Protein AF-A0AAV8WMR5-F1 (afdb_monomer_lite)

Secondary structure (DSSP, 8-state):
--HHHHHHHHHHHHHHHHHHHHHHHHHHHH--SGGGHHHHHHHHHHHHHHHHHHHHHHHHHHHH---HHHHHHHHHHHHHHHHHHHHHHHHHHHHS----------------------

Foldseek 3Di:
DDLVVLLVVLVVLLVVLVVLLVVLLVVLVPPPDLPCLVVLVVSLVVNVVSLVVNVVSLVVNCVSPVDVVSVVVVVVVNVSSVVSSVSSVVSNCVSDDDDPPPPPPPDPPDDDDDDDDD

Organism: NCBI:txid1586634

Structure (mmCIF, N/CA/C/O backbone):
data_AF-A0AAV8WMR5-F1
#
_entry.id   AF-A0AAV8WMR5-F1
#
loop_
_atom_site.group_PDB
_atom_site.id
_atom_site.type_symbol
_atom_site.label_atom_id
_atom_site.label_alt_id
_atom_site.label_comp_id
_atom_site.label_asym_id
_atom_site.label_entity_id
_atom_site.label_seq_id
_atom_site.pdbx_PDB_ins_code
_atom_site.Cartn_x
_atom_site.Cartn_y
_atom_site.Cartn_z
_atom_site.occupancy
_atom_site.B_iso_or_equiv
_atom_site.auth_seq_id
_atom_site.auth_comp_id
_atom_site.auth_asym_id
_atom_site.auth_atom_id
_atom_site.pdbx_PDB_model_num
ATOM 1 N N . MET A 1 1 ? -6.984 -7.959 25.255 1.00 65.38 1 MET A N 1
ATOM 2 C CA . MET A 1 1 ? -6.613 -6.708 24.559 1.00 65.38 1 MET A CA 1
ATOM 3 C C . MET A 1 1 ? -7.873 -5.874 24.415 1.00 65.38 1 MET A C 1
ATOM 5 O O . MET A 1 1 ? -8.902 -6.472 24.128 1.00 65.38 1 MET A O 1
ATOM 9 N N . SER A 1 2 ? -7.837 -4.565 24.668 1.00 91.25 2 SER A N 1
ATOM 10 C CA . SER A 1 2 ? -9.020 -3.711 24.453 1.00 91.25 2 SER A CA 1
ATOM 11 C C . SER A 1 2 ? -9.231 -3.451 22.958 1.00 91.25 2 SER A C 1
ATOM 13 O O . SER A 1 2 ? -8.257 -3.306 22.216 1.00 91.25 2 SER A O 1
ATOM 15 N N . THR A 1 3 ? -10.487 -3.336 22.526 1.00 91.06 3 THR A N 1
ATOM 16 C CA . THR A 1 3 ? -10.868 -2.923 21.167 1.00 91.06 3 THR A CA 1
ATOM 17 C C . THR A 1 3 ? -10.166 -1.626 20.752 1.00 91.06 3 THR A C 1
ATOM 19 O O . THR A 1 3 ? -9.622 -1.533 19.655 1.00 91.06 3 THR A O 1
ATOM 22 N N . GLU A 1 4 ? -10.060 -0.653 21.660 1.00 90.69 4 GLU A N 1
ATOM 23 C CA . GLU A 1 4 ? -9.377 0.622 21.404 1.00 90.69 4 GLU A CA 1
ATOM 24 C C . GLU A 1 4 ? -7.879 0.447 21.112 1.00 90.69 4 GLU A C 1
ATOM 26 O O . GLU A 1 4 ? -7.319 1.108 20.233 1.00 90.69 4 GLU A O 1
ATOM 31 N N . GLN A 1 5 ? -7.219 -0.474 21.825 1.00 93.88 5 GLN A N 1
ATOM 32 C CA . GLN A 1 5 ? -5.812 -0.798 21.583 1.00 93.88 5 GLN A CA 1
ATOM 33 C C . GLN A 1 5 ? -5.644 -1.424 20.199 1.00 93.88 5 GLN A C 1
ATOM 35 O O . GLN A 1 5 ? -4.729 -1.045 19.468 1.00 93.88 5 GLN A O 1
ATOM 40 N N . ARG A 1 6 ? -6.564 -2.312 19.804 1.00 94.19 6 ARG A N 1
ATOM 41 C CA . ARG A 1 6 ? -6.523 -2.965 18.495 1.00 94.19 6 ARG A CA 1
ATOM 42 C C . ARG A 1 6 ? -6.718 -1.975 17.347 1.00 94.19 6 ARG A C 1
ATOM 44 O O . ARG A 1 6 ? -5.927 -1.971 16.406 1.00 94.19 6 ARG A O 1
ATOM 51 N N . ILE A 1 7 ? -7.690 -1.066 17.460 1.00 93.19 7 ILE A N 1
ATO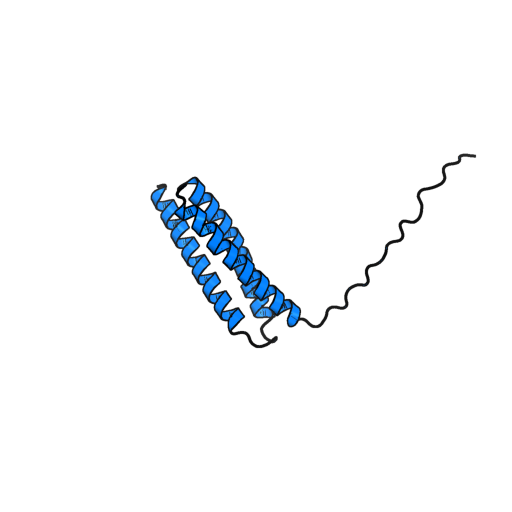M 52 C CA . ILE A 1 7 ? -7.902 0.018 16.485 1.00 93.19 7 ILE A CA 1
ATOM 53 C C . ILE A 1 7 ? -6.623 0.846 16.309 1.00 93.19 7 ILE A C 1
ATOM 55 O O . ILE A 1 7 ? -6.231 1.170 15.184 1.00 93.19 7 ILE A O 1
ATOM 59 N N . LYS A 1 8 ? -5.948 1.189 17.415 1.00 94.19 8 LYS A N 1
ATOM 60 C CA . LYS A 1 8 ? -4.703 1.966 17.381 1.00 94.19 8 LYS A CA 1
ATOM 61 C C . LYS A 1 8 ? -3.585 1.227 16.642 1.00 94.19 8 LYS A C 1
ATOM 63 O O . LYS A 1 8 ? -2.883 1.848 15.843 1.00 94.19 8 LYS A O 1
ATOM 68 N N . GLU A 1 9 ? -3.432 -0.074 16.869 1.00 95.94 9 GLU A N 1
ATOM 69 C CA . GLU A 1 9 ? -2.439 -0.903 16.174 1.00 95.94 9 GLU A CA 1
ATOM 70 C C . GLU A 1 9 ? -2.702 -0.993 14.676 1.00 95.94 9 GLU A C 1
ATOM 72 O O . GLU A 1 9 ? -1.789 -0.765 13.880 1.00 95.94 9 GLU A O 1
ATOM 77 N N . ILE A 1 10 ? -3.952 -1.250 14.286 1.00 95.44 10 ILE A N 1
ATOM 78 C CA . ILE A 1 10 ? -4.353 -1.294 12.879 1.00 95.44 10 ILE A CA 1
ATOM 79 C C . ILE A 1 10 ? -4.052 0.055 12.212 1.00 95.44 10 ILE A C 1
ATOM 81 O O . ILE A 1 10 ? -3.402 0.097 11.165 1.00 95.44 10 ILE A O 1
ATOM 85 N N . LYS A 1 11 ? -4.460 1.177 12.824 1.00 93.12 11 LYS A N 1
ATOM 86 C CA . LYS A 1 11 ? -4.197 2.525 12.287 1.00 93.12 11 LYS A CA 1
ATOM 87 C C . LYS A 1 11 ? -2.695 2.790 12.134 1.00 93.12 11 LYS A C 1
ATOM 89 O O . LYS A 1 11 ? -2.265 3.279 11.088 1.00 93.12 11 LYS A O 1
ATOM 94 N N . ALA A 1 12 ? -1.888 2.416 13.128 1.00 96.00 12 ALA A N 1
ATOM 95 C CA . ALA A 1 12 ? -0.435 2.553 13.061 1.00 96.00 12 ALA A CA 1
ATOM 96 C C . ALA A 1 12 ? 0.172 1.703 11.933 1.00 96.00 12 ALA A C 1
ATOM 98 O O . ALA A 1 12 ? 1.010 2.190 11.168 1.00 96.00 12 ALA A O 1
ATOM 99 N N . ARG A 1 13 ? -0.276 0.454 11.777 1.00 97.00 13 ARG A N 1
ATOM 100 C CA . ARG A 1 13 ? 0.237 -0.442 10.740 1.00 97.00 13 ARG A CA 1
ATOM 101 C C . ARG A 1 13 ? -0.153 0.015 9.334 1.00 97.00 13 ARG A C 1
ATOM 103 O O . ARG A 1 13 ? 0.703 0.068 8.451 1.00 97.00 13 ARG A O 1
ATOM 110 N N . ARG A 1 14 ? -1.395 0.462 9.141 1.00 95.12 14 ARG A N 1
ATOM 111 C CA . ARG A 1 14 ? -1.859 1.073 7.882 1.00 95.12 14 ARG A CA 1
ATOM 112 C C . ARG A 1 14 ? -1.042 2.314 7.513 1.00 95.12 14 ARG A C 1
ATOM 114 O O . ARG A 1 14 ? -0.687 2.486 6.348 1.00 95.12 14 ARG A O 1
ATOM 121 N N . ALA A 1 15 ? -0.667 3.145 8.488 1.00 94.25 15 ALA A N 1
ATOM 122 C CA . ALA A 1 15 ? 0.198 4.300 8.243 1.00 94.25 15 ALA A CA 1
ATOM 123 C C . ALA A 1 15 ? 1.603 3.894 7.752 1.00 94.25 15 ALA A C 1
ATOM 125 O O . ALA A 1 15 ? 2.134 4.507 6.824 1.00 94.25 15 ALA A O 1
ATOM 126 N N . GLN A 1 16 ? 2.189 2.833 8.317 1.00 97.06 16 GLN A N 1
ATOM 127 C CA . GLN A 1 16 ? 3.475 2.293 7.853 1.00 97.06 16 GLN A CA 1
ATOM 128 C C . GLN A 1 16 ? 3.393 1.765 6.416 1.00 97.06 16 GLN A C 1
ATOM 130 O O . GLN A 1 16 ? 4.290 2.032 5.611 1.00 97.06 16 GLN A O 1
ATOM 135 N N . ILE A 1 17 ? 2.313 1.046 6.094 1.00 97.44 17 ILE A N 1
ATOM 136 C CA . ILE A 1 17 ? 2.038 0.538 4.747 1.00 97.44 17 ILE A CA 1
ATOM 137 C C . ILE A 1 17 ? 1.909 1.701 3.755 1.00 97.44 17 ILE A C 1
ATOM 139 O O . ILE A 1 17 ? 2.593 1.712 2.731 1.00 97.44 17 ILE A O 1
ATOM 143 N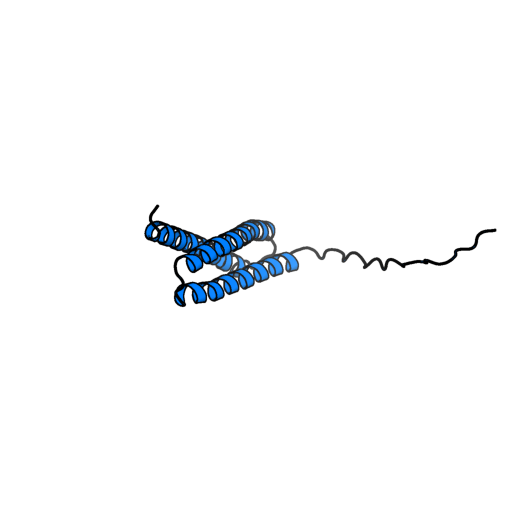 N . LYS A 1 18 ? 1.128 2.735 4.094 1.00 95.81 18 LYS A N 1
ATOM 144 C CA . LYS A 1 18 ? 0.988 3.946 3.273 1.00 95.81 18 LYS A CA 1
ATOM 145 C C . LYS A 1 18 ? 2.338 4.619 3.021 1.00 95.81 18 LYS A C 1
ATOM 147 O O . LYS A 1 18 ? 2.655 4.953 1.885 1.00 95.81 18 LYS A O 1
ATOM 152 N N . ALA A 1 19 ? 3.175 4.753 4.051 1.00 96.44 19 ALA A N 1
ATOM 153 C CA . ALA A 1 19 ? 4.512 5.321 3.898 1.00 96.44 19 ALA A CA 1
ATOM 154 C C . ALA A 1 19 ? 5.411 4.474 2.976 1.00 96.44 19 ALA A C 1
ATOM 156 O O . ALA A 1 19 ? 6.221 5.021 2.227 1.00 96.44 19 ALA A O 1
ATOM 157 N N . ALA A 1 20 ? 5.288 3.142 3.013 1.00 96.69 20 ALA A N 1
ATOM 158 C CA . ALA A 1 20 ? 6.003 2.263 2.091 1.00 96.69 20 ALA A CA 1
ATOM 159 C C . ALA A 1 20 ? 5.524 2.425 0.644 1.00 96.69 20 ALA A C 1
ATOM 161 O O . ALA A 1 20 ? 6.368 2.510 -0.250 1.00 96.69 20 ALA A O 1
ATOM 162 N N . LEU A 1 21 ? 4.209 2.536 0.434 1.00 97.44 21 LEU A N 1
ATOM 163 C CA . LEU A 1 21 ? 3.625 2.821 -0.873 1.00 97.44 21 LEU A CA 1
ATOM 164 C C . LEU A 1 21 ? 4.156 4.147 -1.426 1.00 97.44 21 LEU A C 1
ATOM 166 O O . LEU A 1 21 ? 4.682 4.162 -2.530 1.00 97.44 21 LEU A O 1
ATOM 170 N N . THR A 1 22 ? 4.147 5.225 -0.633 1.00 96.19 22 THR A N 1
ATOM 171 C CA . THR A 1 22 ? 4.701 6.530 -1.038 1.00 96.19 22 THR A CA 1
ATOM 172 C C . THR A 1 22 ? 6.167 6.437 -1.464 1.00 96.19 22 THR A C 1
ATOM 174 O O . THR A 1 22 ? 6.531 6.940 -2.524 1.00 96.19 22 THR A O 1
ATOM 177 N N . ARG A 1 23 ? 7.019 5.760 -0.679 1.00 96.06 23 ARG A N 1
ATOM 178 C CA . ARG A 1 23 ? 8.437 5.583 -1.042 1.00 96.06 23 ARG A CA 1
ATOM 179 C C . ARG A 1 23 ? 8.605 4.828 -2.358 1.00 96.06 23 ARG A C 1
ATOM 181 O O . ARG A 1 23 ? 9.498 5.157 -3.134 1.00 96.06 23 ARG A O 1
ATOM 188 N N . PHE A 1 24 ? 7.770 3.821 -2.605 1.00 96.00 24 PHE A N 1
ATOM 189 C CA . PHE A 1 24 ? 7.816 3.075 -3.857 1.00 96.00 24 PHE A CA 1
ATOM 190 C C . PHE A 1 24 ? 7.300 3.897 -5.040 1.00 96.00 24 PHE A C 1
ATOM 192 O O . PHE A 1 24 ? 7.942 3.893 -6.085 1.00 96.00 24 PHE A O 1
ATOM 199 N N . THR A 1 25 ? 6.217 4.657 -4.865 1.00 95.31 25 THR A N 1
ATOM 200 C CA . THR A 1 25 ? 5.687 5.577 -5.881 1.00 95.31 25 THR A CA 1
ATOM 201 C C . THR A 1 25 ? 6.733 6.589 -6.330 1.00 95.31 25 THR A C 1
ATOM 203 O O . THR A 1 25 ? 6.893 6.796 -7.531 1.00 95.31 25 THR A O 1
ATOM 206 N N . ASN A 1 26 ? 7.457 7.192 -5.383 1.00 93.25 26 ASN A N 1
ATOM 207 C CA . ASN A 1 26 ? 8.526 8.141 -5.696 1.00 93.25 26 ASN A CA 1
ATOM 208 C C . ASN A 1 26 ? 9.643 7.441 -6.474 1.00 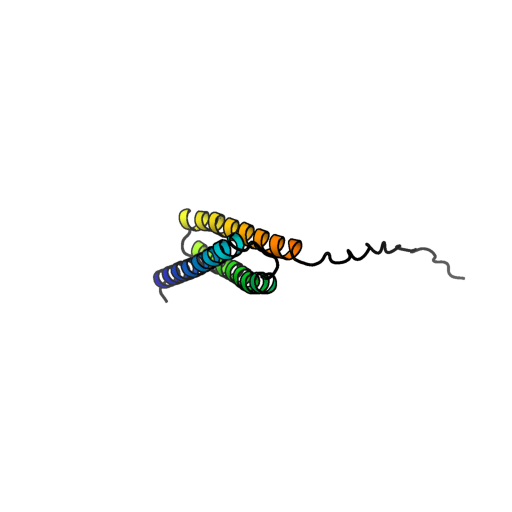93.25 26 ASN A C 1
ATOM 210 O O . ASN A 1 26 ? 9.993 7.873 -7.564 1.00 93.25 26 ASN A O 1
ATOM 214 N N . PHE A 1 27 ? 10.094 6.279 -5.985 1.00 92.38 27 PHE A N 1
ATOM 215 C CA . PHE A 1 27 ? 11.100 5.472 -6.673 1.00 92.38 27 PHE A CA 1
ATOM 216 C C . PHE A 1 27 ? 10.724 5.184 -8.135 1.00 92.38 27 PHE A C 1
ATOM 218 O O . PHE A 1 27 ? 11.491 5.518 -9.025 1.00 92.38 27 PHE A O 1
ATOM 225 N N . ILE A 1 28 ? 9.534 4.641 -8.417 1.00 91.31 28 ILE A N 1
ATOM 226 C CA . ILE A 1 28 ? 9.132 4.325 -9.803 1.00 91.31 28 ILE A CA 1
ATOM 227 C C . ILE A 1 28 ? 8.773 5.559 -10.645 1.00 91.31 28 ILE A C 1
ATOM 229 O O . ILE A 1 28 ? 8.490 5.425 -11.832 1.00 91.31 28 ILE A O 1
ATOM 233 N N . SER A 1 29 ? 8.689 6.745 -10.043 1.00 88.56 29 SER A N 1
ATOM 234 C CA . SER A 1 29 ? 8.474 7.997 -10.777 1.00 88.56 29 SER A CA 1
ATOM 235 C C . SER A 1 29 ? 9.787 8.652 -11.185 1.00 88.56 29 SER A C 1
ATOM 237 O O . SER A 1 29 ? 9.815 9.305 -12.221 1.00 88.56 29 SER A O 1
ATOM 239 N N . ASP A 1 30 ? 10.856 8.402 -10.429 1.00 82.25 30 ASP A N 1
ATOM 240 C CA . ASP A 1 30 ? 12.202 8.906 -10.709 1.00 82.25 30 ASP A CA 1
ATOM 241 C C . ASP A 1 30 ? 13.029 7.942 -11.583 1.00 82.25 30 ASP A C 1
ATOM 243 O O . ASP A 1 30 ? 14.072 8.315 -12.122 1.00 82.25 30 ASP A O 1
ATOM 247 N N . VAL A 1 31 ? 12.589 6.686 -11.739 1.00 74.62 31 VAL A N 1
ATOM 248 C CA . VAL A 1 31 ? 13.278 5.705 -12.590 1.00 74.62 31 VAL A CA 1
ATOM 249 C C . VAL A 1 31 ? 13.067 6.053 -14.065 1.00 74.62 31 VAL A C 1
ATOM 251 O O . VAL A 1 31 ? 12.022 5.777 -14.644 1.00 74.62 31 VAL A O 1
ATOM 254 N N . MET A 1 32 ? 14.104 6.631 -14.669 1.00 62.94 32 MET A N 1
ATOM 255 C CA . MET A 1 32 ? 14.159 6.975 -16.096 1.00 62.94 32 MET A CA 1
ATOM 256 C C . MET A 1 32 ? 14.693 5.836 -16.980 1.00 62.94 32 MET A C 1
ATOM 258 O O . MET A 1 32 ? 14.521 5.893 -18.191 1.00 62.94 32 MET A O 1
ATOM 262 N N . ASN A 1 33 ? 15.348 4.817 -16.401 1.00 58.34 33 ASN A N 1
ATOM 263 C CA . ASN A 1 33 ? 16.068 3.795 -17.162 1.00 58.34 33 ASN A CA 1
ATOM 264 C C . ASN A 1 33 ? 15.794 2.353 -16.712 1.00 58.34 33 ASN A C 1
ATOM 266 O O . ASN A 1 33 ? 15.667 2.019 -15.533 1.00 58.34 33 ASN A O 1
ATOM 270 N N . VAL A 1 34 ? 15.817 1.503 -17.732 1.00 59.41 34 VAL A N 1
ATOM 271 C CA . VAL A 1 34 ? 15.631 0.049 -17.801 1.00 59.41 34 VAL A CA 1
ATOM 272 C C . VAL A 1 34 ? 16.548 -0.780 -16.888 1.00 59.41 34 VAL A C 1
ATOM 274 O O . VAL A 1 34 ? 16.270 -1.944 -16.609 1.00 59.41 34 VAL A O 1
ATOM 277 N N . GLU A 1 35 ? 17.640 -0.196 -16.395 1.00 62.94 35 GLU A N 1
ATOM 278 C CA . GLU A 1 35 ? 18.666 -0.895 -15.606 1.00 62.94 35 GLU A CA 1
ATOM 279 C C . GLU A 1 35 ? 18.171 -1.324 -14.212 1.00 62.94 35 GLU A C 1
ATOM 281 O O . GLU A 1 35 ? 18.742 -2.219 -13.591 1.00 62.94 35 GLU A O 1
ATOM 286 N N . ASN A 1 36 ? 17.041 -0.774 -13.756 1.00 75.44 36 ASN A N 1
ATOM 287 C CA . ASN A 1 36 ? 16.491 -1.032 -12.425 1.00 75.44 36 ASN A CA 1
ATOM 288 C C . ASN A 1 36 ? 15.356 -2.072 -12.393 1.00 75.44 36 ASN A C 1
ATOM 290 O O . ASN A 1 36 ? 14.705 -2.215 -11.358 1.00 75.44 36 ASN A O 1
ATOM 294 N N . ILE A 1 37 ? 15.097 -2.835 -13.468 1.00 87.44 37 ILE A N 1
ATOM 295 C CA . ILE A 1 37 ? 13.976 -3.808 -13.508 1.00 87.44 37 ILE A CA 1
ATOM 296 C C . ILE A 1 37 ? 14.006 -4.788 -12.336 1.00 87.44 37 ILE A C 1
ATOM 298 O O . ILE A 1 37 ? 12.965 -5.083 -11.748 1.00 87.44 37 ILE A O 1
ATOM 302 N N . VAL A 1 38 ? 15.182 -5.319 -11.992 1.00 89.62 38 VAL A N 1
ATOM 303 C CA . VAL A 1 38 ? 15.319 -6.288 -10.892 1.00 89.62 38 VAL A CA 1
ATOM 304 C C . VAL A 1 38 ? 14.934 -5.647 -9.557 1.00 89.62 38 VAL A C 1
ATOM 306 O O . VAL A 1 38 ? 14.226 -6.256 -8.750 1.00 89.62 38 VAL A O 1
ATOM 309 N N . GLU A 1 39 ? 15.334 -4.395 -9.341 1.00 91.19 39 GLU A N 1
ATOM 310 C CA . GLU A 1 39 ? 14.974 -3.646 -8.142 1.00 91.19 39 GLU A CA 1
ATOM 311 C C . GLU A 1 39 ? 13.477 -3.304 -8.117 1.00 91.19 39 GLU A C 1
ATOM 313 O O . GLU A 1 39 ? 12.832 -3.489 -7.081 1.00 91.19 39 GLU A O 1
ATOM 318 N N . ILE A 1 40 ? 12.896 -2.894 -9.254 1.00 93.19 40 ILE A N 1
ATOM 319 C CA . ILE A 1 40 ? 11.450 -2.659 -9.381 1.00 93.19 40 ILE A CA 1
ATOM 320 C C . ILE A 1 40 ? 10.683 -3.937 -9.038 1.00 93.19 40 ILE A C 1
ATOM 322 O O . ILE A 1 40 ? 9.780 -3.876 -8.209 1.00 93.19 40 ILE A O 1
ATOM 326 N N . LYS A 1 41 ? 11.062 -5.100 -9.590 1.00 94.12 41 LYS A N 1
ATOM 327 C CA . LYS A 1 41 ? 10.431 -6.399 -9.281 1.00 94.12 41 LYS A CA 1
ATOM 328 C C . LYS A 1 41 ? 10.504 -6.732 -7.793 1.00 94.12 41 LYS A C 1
ATOM 330 O O . LYS A 1 41 ? 9.502 -7.115 -7.195 1.00 94.12 41 LYS A O 1
ATOM 335 N N . THR A 1 42 ? 11.676 -6.549 -7.191 1.00 94.75 42 THR A N 1
ATOM 336 C CA . THR A 1 42 ? 11.900 -6.841 -5.768 1.00 94.75 42 THR A CA 1
ATOM 337 C C . THR A 1 42 ? 11.022 -5.963 -4.877 1.00 94.75 42 THR A C 1
ATOM 339 O O . THR A 1 42 ? 10.350 -6.452 -3.967 1.00 94.75 42 THR A O 1
ATOM 342 N N . ARG A 1 43 ? 10.989 -4.654 -5.148 1.00 95.38 43 ARG A N 1
ATOM 343 C CA . ARG A 1 43 ? 10.167 -3.706 -4.387 1.00 95.38 43 ARG A CA 1
ATOM 344 C C . ARG A 1 43 ? 8.672 -3.918 -4.646 1.00 95.38 43 ARG A C 1
ATOM 346 O O . ARG A 1 43 ? 7.897 -3.855 -3.695 1.00 95.38 43 ARG A O 1
ATOM 353 N N . LEU A 1 44 ? 8.279 -4.230 -5.882 1.00 96.81 44 LEU A N 1
ATOM 354 C CA . LEU A 1 44 ? 6.897 -4.536 -6.254 1.00 96.81 44 LEU A CA 1
ATOM 355 C C . LEU A 1 44 ? 6.354 -5.731 -5.466 1.00 96.81 44 LEU A C 1
ATOM 357 O O . LEU A 1 44 ? 5.278 -5.615 -4.889 1.00 96.81 44 LEU A O 1
ATOM 361 N N . GLY A 1 45 ? 7.117 -6.823 -5.351 1.00 97.44 45 GLY A N 1
ATOM 362 C CA . GLY A 1 45 ? 6.685 -7.990 -4.574 1.00 97.44 45 GLY A CA 1
ATOM 363 C C . GLY A 1 45 ? 6.369 -7.641 -3.114 1.00 97.44 45 GLY A C 1
ATOM 364 O O . GLY A 1 45 ? 5.376 -8.100 -2.555 1.00 97.44 45 GLY A O 1
ATOM 365 N N . LYS A 1 46 ? 7.147 -6.739 -2.501 1.00 97.06 46 LYS A N 1
ATOM 366 C CA . LYS A 1 46 ? 6.849 -6.229 -1.153 1.00 97.06 46 LYS A CA 1
ATOM 367 C C . LYS A 1 46 ? 5.560 -5.401 -1.104 1.00 97.06 46 LYS A C 1
ATOM 369 O O . LYS A 1 46 ? 4.830 -5.472 -0.120 1.00 97.06 46 LYS A O 1
ATOM 374 N N . ILE A 1 47 ? 5.291 -4.604 -2.135 1.00 98.00 47 ILE A N 1
ATOM 375 C CA . ILE A 1 47 ? 4.090 -3.763 -2.215 1.00 98.00 47 ILE A CA 1
ATOM 376 C C . ILE A 1 47 ? 2.830 -4.603 -2.417 1.00 98.00 47 ILE A C 1
ATOM 378 O O . ILE A 1 47 ? 1.820 -4.311 -1.786 1.00 98.00 47 ILE A O 1
ATOM 382 N N . GLU A 1 48 ? 2.894 -5.672 -3.211 1.00 97.94 48 GLU A N 1
ATOM 383 C CA . GLU A 1 48 ? 1.785 -6.621 -3.369 1.00 97.94 48 GLU A CA 1
ATOM 384 C C . GLU A 1 48 ? 1.460 -7.332 -2.043 1.00 97.94 48 GLU A C 1
ATOM 386 O O . GLU A 1 48 ? 0.293 -7.443 -1.671 1.00 97.94 48 GLU A O 1
ATOM 391 N N . LEU A 1 49 ? 2.476 -7.718 -1.260 1.00 98.00 49 LEU A N 1
ATOM 392 C CA . LEU A 1 49 ? 2.263 -8.266 0.087 1.00 98.00 49 LEU A CA 1
ATOM 393 C C . LEU A 1 49 ? 1.608 -7.253 1.033 1.00 98.00 49 LEU A C 1
ATOM 395 O O . LEU A 1 49 ? 0.687 -7.599 1.772 1.00 98.00 49 LEU A O 1
ATOM 399 N N . PHE A 1 50 ? 2.051 -5.995 1.001 1.00 98.00 50 PHE A N 1
ATOM 400 C CA . PHE A 1 50 ? 1.439 -4.936 1.803 1.00 98.00 50 PHE A CA 1
ATOM 401 C C . PHE A 1 50 ? 0.016 -4.598 1.376 1.00 98.00 50 PHE A C 1
ATOM 403 O O . PHE A 1 50 ? -0.759 -4.153 2.219 1.00 98.00 50 PHE A O 1
ATOM 410 N N . PHE A 1 51 ? -0.338 -4.810 0.110 1.00 97.88 51 PHE A N 1
ATOM 411 C CA . PHE A 1 51 ? -1.709 -4.624 -0.339 1.00 97.88 51 PHE A CA 1
ATOM 412 C C . PHE A 1 51 ? -2.645 -5.661 0.299 1.00 97.88 51 PHE A C 1
ATOM 414 O O . PHE A 1 51 ? -3.657 -5.288 0.887 1.00 97.88 51 PHE A O 1
ATOM 421 N N . ASN A 1 52 ? -2.246 -6.936 0.303 1.00 97.25 52 ASN A N 1
ATOM 422 C CA . ASN A 1 52 ? -3.000 -8.005 0.970 1.00 97.25 52 ASN A CA 1
ATOM 423 C C . ASN A 1 52 ? -3.113 -7.773 2.489 1.00 97.25 52 ASN A C 1
ATOM 425 O O . ASN A 1 52 ? -4.167 -7.979 3.094 1.00 97.25 52 ASN A O 1
ATOM 429 N N . GLU A 1 53 ? -2.022 -7.321 3.117 1.00 97.44 53 GLU A N 1
ATOM 430 C CA . GLU A 1 53 ? -2.015 -6.982 4.544 1.00 97.44 53 GLU A CA 1
ATOM 431 C C . GLU A 1 53 ? -2.946 -5.799 4.844 1.00 97.44 53 GLU A C 1
ATOM 433 O O . GLU A 1 53 ? -3.695 -5.831 5.820 1.00 97.44 53 GLU A O 1
ATOM 438 N N . PHE A 1 54 ? -2.930 -4.765 3.997 1.00 96.69 54 PHE A N 1
ATOM 439 C CA . PHE A 1 54 ? -3.833 -3.628 4.120 1.00 96.69 54 PHE A CA 1
ATOM 440 C C . PHE A 1 54 ? -5.296 -4.061 4.047 1.00 96.69 54 PHE A C 1
ATOM 442 O O . PHE A 1 54 ? -6.067 -3.632 4.900 1.00 96.69 54 PHE A O 1
ATOM 449 N N . ASP A 1 55 ? -5.667 -4.910 3.087 1.00 95.56 55 ASP A N 1
ATOM 450 C CA . ASP A 1 55 ? -7.052 -5.364 2.930 1.00 95.56 55 ASP A CA 1
ATOM 451 C C . ASP A 1 55 ? -7.548 -6.143 4.159 1.00 95.56 55 ASP A C 1
ATOM 453 O O . ASP A 1 55 ? -8.645 -5.903 4.672 1.00 95.56 55 ASP A O 1
ATOM 457 N N . THR A 1 56 ? -6.685 -6.995 4.720 1.00 96.50 56 THR A N 1
ATOM 458 C CA . THR A 1 56 ? -6.982 -7.714 5.968 1.00 96.50 56 THR A CA 1
ATOM 459 C C . THR A 1 56 ? -7.202 -6.740 7.130 1.00 96.50 56 THR A C 1
ATOM 461 O O . THR A 1 56 ? -8.212 -6.815 7.830 1.00 96.50 56 THR A O 1
ATOM 464 N N . LEU A 1 57 ? -6.280 -5.789 7.322 1.00 95.44 57 LEU A N 1
ATOM 465 C CA . LEU A 1 57 ? -6.356 -4.800 8.404 1.00 95.44 57 LEU A CA 1
ATOM 466 C C . LEU A 1 57 ? -7.554 -3.858 8.246 1.00 95.44 57 LEU A C 1
ATOM 468 O O . LEU A 1 57 ? -8.163 -3.461 9.235 1.00 95.44 57 LEU A O 1
ATOM 472 N N . GLN A 1 58 ? -7.874 -3.466 7.016 1.00 94.00 58 GLN A N 1
ATOM 473 C CA . GLN A 1 58 ? -9.002 -2.594 6.716 1.00 94.00 58 GLN A CA 1
ATOM 474 C C . GLN A 1 58 ? -10.331 -3.306 6.984 1.00 94.00 58 GLN A C 1
ATOM 476 O O . GLN A 1 58 ? -11.199 -2.717 7.619 1.00 94.00 58 GLN A O 1
ATOM 481 N N . SER A 1 59 ? -10.467 -4.570 6.576 1.00 93.94 59 SER A N 1
ATOM 482 C CA . SER A 1 59 ? -11.656 -5.382 6.867 1.00 93.94 59 SER A CA 1
ATOM 483 C C . SER A 1 59 ? -11.881 -5.544 8.369 1.00 93.94 59 SER A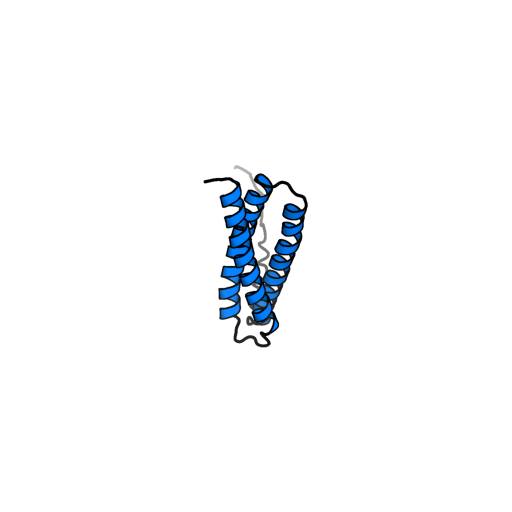 C 1
ATOM 485 O O . SER A 1 59 ? -12.998 -5.385 8.851 1.00 93.94 59 SER A O 1
ATOM 487 N N . GLU A 1 60 ? -10.812 -5.803 9.126 1.00 94.38 60 GLU A N 1
ATOM 488 C CA . GLU A 1 60 ? -10.895 -5.877 10.586 1.00 94.38 60 GLU A CA 1
ATOM 489 C C . GLU A 1 60 ? -11.291 -4.528 11.202 1.00 94.38 60 GLU A C 1
ATOM 491 O O . GLU A 1 60 ? -12.095 -4.483 12.129 1.00 94.38 60 GLU A O 1
ATOM 496 N N . LEU A 1 61 ? -10.754 -3.420 10.682 1.00 93.25 61 LEU A N 1
ATOM 497 C CA . LEU A 1 61 ? -11.088 -2.091 11.182 1.00 93.25 61 LEU A CA 1
ATOM 498 C C . LEU A 1 61 ? -12.551 -1.738 10.943 1.00 93.25 61 LEU A C 1
ATOM 500 O O . LEU A 1 61 ? -13.171 -1.213 11.851 1.00 93.25 61 LEU A O 1
ATOM 504 N N . GLU A 1 62 ? -13.091 -2.027 9.763 1.00 91.75 62 GLU A N 1
ATOM 505 C CA . GLU A 1 62 ? -14.496 -1.759 9.435 1.00 91.75 62 GLU A CA 1
ATOM 506 C C . GLU A 1 62 ? -15.460 -2.625 10.235 1.00 91.75 62 GLU A C 1
ATOM 508 O O . GLU A 1 62 ? -16.533 -2.163 10.603 1.00 91.75 62 GLU A O 1
ATOM 513 N N . PHE A 1 63 ? -15.058 -3.854 10.565 1.00 91.19 63 PHE A N 1
ATOM 514 C CA . PHE A 1 63 ? -15.827 -4.701 11.471 1.00 91.19 63 PHE A CA 1
ATOM 515 C C . PHE A 1 63 ? -15.885 -4.133 12.901 1.00 91.19 63 PHE A C 1
ATOM 517 O O . PHE A 1 63 ? -16.838 -4.381 13.634 1.00 91.19 63 PHE A O 1
ATOM 524 N N . ILE A 1 64 ? -14.855 -3.392 13.320 1.00 92.50 64 ILE A N 1
ATOM 525 C CA . ILE A 1 64 ? -14.762 -2.796 14.659 1.00 92.50 64 ILE A CA 1
ATOM 526 C C . ILE A 1 64 ? -15.333 -1.361 14.698 1.00 92.50 64 ILE A C 1
ATOM 528 O O . ILE A 1 64 ? -15.865 -0.936 15.724 1.00 92.50 64 ILE A O 1
ATOM 532 N N . ASP A 1 65 ? -15.173 -0.600 13.616 1.00 87.12 65 ASP A N 1
ATOM 533 C CA . ASP A 1 65 ? -15.457 0.831 13.471 1.00 87.12 65 ASP A CA 1
ATOM 534 C C . ASP A 1 65 ? -16.168 1.062 12.125 1.00 87.12 65 ASP A C 1
ATOM 536 O O . ASP A 1 65 ? -15.534 1.276 11.090 1.00 87.12 65 ASP A O 1
ATOM 540 N N . GLU A 1 66 ? -17.502 1.022 12.153 1.00 82.06 66 GLU A N 1
ATOM 541 C CA . GLU A 1 66 ? -18.381 1.130 10.976 1.00 82.06 66 GLU A CA 1
ATOM 542 C C . GLU A 1 66 ? -18.542 2.576 10.456 1.00 82.06 66 GLU A C 1
ATOM 544 O O . GLU A 1 66 ? -19.485 2.898 9.731 1.00 82.06 66 GLU A O 1
ATOM 549 N N . THR A 1 67 ? -17.654 3.500 10.832 1.00 84.56 67 THR A N 1
ATOM 550 C CA . THR A 1 67 ? -17.772 4.893 10.389 1.00 84.56 67 THR A CA 1
ATOM 551 C C . THR A 1 67 ? -17.485 5.047 8.892 1.00 84.56 67 THR A C 1
ATOM 553 O O . THR A 1 67 ? -16.572 4.446 8.320 1.00 84.56 67 THR A O 1
ATOM 556 N N . GLU A 1 68 ? -18.224 5.941 8.233 1.00 73.56 68 GLU A N 1
ATOM 557 C CA . GLU A 1 68 ? -18.062 6.201 6.795 1.00 73.56 68 GLU A CA 1
ATOM 558 C C . GLU A 1 68 ? -16.653 6.705 6.432 1.00 73.56 68 GLU A C 1
ATOM 560 O O . GLU A 1 68 ? -16.140 6.423 5.351 1.00 73.56 68 GLU A O 1
ATOM 565 N N . LEU A 1 69 ? -15.972 7.376 7.368 1.00 78.75 69 LEU A N 1
ATOM 566 C CA . LEU A 1 69 ? -14.574 7.784 7.219 1.00 78.75 69 LEU A CA 1
ATOM 567 C C . LEU A 1 69 ? -13.624 6.583 7.071 1.00 78.75 69 LEU A C 1
ATOM 569 O O . LEU A 1 69 ? -12.665 6.639 6.297 1.00 78.75 69 LEU A O 1
ATOM 573 N N . VAL A 1 70 ? -13.863 5.501 7.817 1.00 79.62 70 VAL A N 1
ATOM 574 C CA . VAL A 1 70 ? -13.056 4.280 7.711 1.00 79.62 70 VAL A CA 1
ATOM 575 C C . VAL A 1 70 ? -13.253 3.659 6.331 1.00 79.62 70 VAL A C 1
ATOM 577 O O . VAL A 1 70 ? -12.253 3.355 5.673 1.00 79.62 70 VAL A O 1
ATOM 580 N N . THR A 1 71 ? -14.502 3.583 5.868 1.00 75.62 71 THR A N 1
ATOM 581 C CA . THR A 1 71 ? -14.876 3.011 4.565 1.00 75.62 71 THR A CA 1
ATOM 582 C C . THR A 1 71 ? -14.335 3.830 3.389 1.00 75.62 71 THR A C 1
ATOM 584 O O . THR A 1 71 ? -13.731 3.280 2.471 1.00 75.62 71 THR A O 1
ATOM 587 N N . SER A 1 72 ? -14.456 5.161 3.408 1.00 77.25 72 SER A N 1
ATOM 588 C CA . SER A 1 72 ? -13.937 6.009 2.321 1.00 77.25 72 SER A CA 1
ATOM 589 C C . SER A 1 72 ? -12.412 5.923 2.186 1.00 77.25 72 SER A C 1
ATOM 591 O O . SER A 1 72 ? -11.881 5.914 1.074 1.00 77.25 72 SER A O 1
ATOM 593 N N . THR A 1 73 ? -11.701 5.742 3.306 1.00 79.62 73 THR A N 1
ATOM 594 C CA . THR A 1 73 ? -10.243 5.562 3.303 1.00 79.62 73 THR A CA 1
ATOM 595 C C . THR A 1 73 ? -9.809 4.292 2.556 1.00 79.62 73 THR A C 1
ATOM 597 O O . THR A 1 73 ? -8.696 4.259 2.020 1.00 79.62 73 THR A O 1
ATOM 600 N N . ARG A 1 74 ? -10.653 3.248 2.503 1.00 88.00 74 ARG A N 1
ATOM 601 C CA . ARG A 1 74 ? -10.382 2.039 1.713 1.00 88.00 74 ARG A CA 1
ATOM 602 C C . ARG A 1 74 ? -10.234 2.388 0.237 1.00 88.00 74 ARG A C 1
ATOM 604 O O . ARG A 1 74 ? -9.159 2.187 -0.324 1.00 88.00 74 ARG A O 1
ATOM 611 N N . ASN A 1 75 ? -11.269 2.983 -0.349 1.00 86.19 75 ASN A N 1
ATOM 612 C CA . ASN A 1 75 ? -11.321 3.296 -1.777 1.00 86.19 75 ASN A CA 1
ATOM 613 C C . ASN A 1 75 ? -10.109 4.124 -2.229 1.00 86.19 75 ASN A C 1
ATOM 615 O O . ASN A 1 75 ? -9.506 3.845 -3.268 1.00 86.19 75 ASN A O 1
ATOM 619 N N . ASP A 1 76 ? -9.709 5.119 -1.437 1.00 89.81 76 ASP A N 1
ATOM 620 C CA . ASP A 1 76 ? -8.580 5.987 -1.777 1.00 89.81 76 ASP A CA 1
ATOM 621 C C . ASP A 1 76 ? -7.238 5.251 -1.788 1.00 89.81 76 ASP A C 1
ATOM 623 O O . ASP A 1 76 ? -6.398 5.503 -2.661 1.00 89.81 76 ASP A O 1
ATOM 627 N N . LEU A 1 77 ? -7.001 4.365 -0.817 1.00 91.00 77 LEU A N 1
ATOM 628 C CA . LEU A 1 77 ? -5.743 3.625 -0.723 1.00 91.00 77 LEU A CA 1
ATOM 629 C C . LEU A 1 77 ? -5.683 2.460 -1.708 1.00 91.00 77 LEU A C 1
ATOM 631 O O . LEU A 1 77 ? -4.640 2.274 -2.334 1.00 91.00 77 LEU A O 1
ATOM 635 N N . GLU A 1 78 ? -6.776 1.728 -1.914 1.00 94.25 78 GLU A N 1
ATOM 636 C CA . GLU A 1 78 ? -6.837 0.652 -2.912 1.00 94.25 78 GLU A CA 1
ATOM 637 C C . GLU A 1 78 ? -6.551 1.182 -4.317 1.00 94.25 78 GLU A C 1
ATOM 639 O O . GLU A 1 78 ? -5.693 0.658 -5.030 1.00 94.25 78 GLU A O 1
ATOM 644 N N . ASN A 1 79 ? -7.176 2.302 -4.689 1.00 94.88 79 ASN A N 1
ATOM 645 C CA . ASN A 1 79 ? -6.915 2.950 -5.970 1.00 94.88 79 ASN A CA 1
ATOM 646 C C . ASN A 1 79 ? -5.444 3.364 -6.129 1.00 94.88 79 ASN A C 1
ATOM 648 O O . ASN A 1 79 ? -4.897 3.294 -7.232 1.00 94.88 79 ASN A O 1
ATOM 652 N N . GLN A 1 80 ? -4.779 3.788 -5.050 1.00 95.25 80 GLN A N 1
ATOM 653 C CA . GLN A 1 80 ? -3.346 4.090 -5.084 1.00 95.25 80 GLN A CA 1
ATOM 654 C C . GLN A 1 80 ? -2.505 2.827 -5.283 1.00 95.25 80 GLN A C 1
ATOM 656 O O . GLN A 1 80 ? -1.591 2.849 -6.109 1.00 95.25 80 GLN A O 1
ATOM 661 N N . PHE A 1 81 ? -2.823 1.727 -4.596 1.00 97.81 81 PHE A N 1
ATOM 662 C CA . PHE A 1 81 ? -2.152 0.443 -4.807 1.00 97.81 81 PHE A CA 1
ATOM 663 C C . PHE A 1 81 ? -2.265 -0.016 -6.257 1.00 97.81 81 PHE A C 1
ATOM 665 O O . PHE A 1 81 ? -1.238 -0.271 -6.886 1.00 97.81 81 PHE A O 1
ATOM 672 N N . TYR A 1 82 ? -3.477 -0.041 -6.818 1.00 97.31 82 TYR A N 1
ATOM 673 C CA . TYR A 1 82 ? -3.689 -0.458 -8.203 1.00 97.31 82 TYR A CA 1
ATOM 674 C C . TYR A 1 82 ? -2.895 0.397 -9.192 1.00 97.31 82 TYR A C 1
ATOM 676 O O . TYR A 1 82 ? -2.191 -0.150 -10.041 1.00 97.31 82 TYR A O 1
ATOM 684 N N . LYS A 1 83 ? -2.935 1.729 -9.05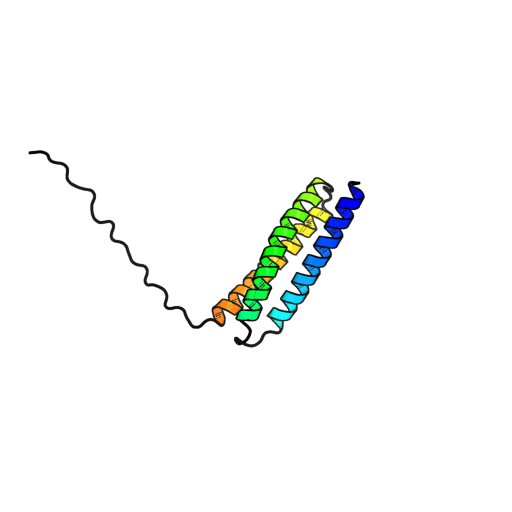3 1.00 96.38 83 LYS A N 1
ATOM 685 C CA . LYS A 1 83 ? -2.182 2.648 -9.925 1.00 96.38 83 LYS A CA 1
ATOM 686 C C . LYS A 1 83 ? -0.676 2.393 -9.869 1.00 96.38 83 LYS A C 1
ATOM 688 O O . LYS A 1 83 ? -0.019 2.341 -10.907 1.00 96.38 83 LYS A O 1
ATOM 693 N N . VAL A 1 84 ? -0.126 2.229 -8.669 1.00 96.00 84 VAL A N 1
ATOM 694 C CA . VAL A 1 84 ? 1.318 2.057 -8.455 1.00 96.00 84 VAL A CA 1
ATOM 695 C C . VAL A 1 84 ? 1.794 0.682 -8.925 1.00 96.00 84 VAL A C 1
ATOM 697 O O . VAL A 1 84 ? 2.818 0.590 -9.600 1.00 96.00 84 VAL A O 1
ATOM 700 N N . ILE A 1 85 ? 1.038 -0.378 -8.626 1.00 97.19 85 ILE A N 1
ATOM 701 C CA . ILE A 1 85 ? 1.321 -1.744 -9.084 1.00 97.19 85 ILE A CA 1
ATOM 702 C C . ILE A 1 85 ? 1.263 -1.812 -10.613 1.00 97.19 85 ILE A C 1
ATOM 704 O O . ILE A 1 85 ? 2.184 -2.344 -11.229 1.00 97.19 85 ILE A O 1
ATOM 708 N N . ALA A 1 86 ? 0.224 -1.241 -11.233 1.00 95.75 86 ALA A N 1
ATOM 709 C CA . ALA A 1 86 ? 0.089 -1.208 -12.687 1.00 95.75 86 ALA A CA 1
ATOM 710 C C . ALA A 1 86 ? 1.248 -0.448 -13.346 1.00 95.75 86 ALA A C 1
ATOM 712 O O . ALA A 1 86 ? 1.860 -0.964 -14.278 1.00 95.75 86 ALA A O 1
ATOM 713 N N . LYS A 1 87 ? 1.613 0.730 -12.818 1.00 93.62 87 LYS A N 1
ATOM 714 C CA . LYS A 1 87 ? 2.764 1.506 -13.307 1.00 93.62 87 LYS A CA 1
ATOM 715 C C . LYS A 1 87 ? 4.064 0.704 -13.219 1.00 93.62 87 LYS A C 1
ATOM 717 O O . LYS A 1 87 ? 4.807 0.638 -14.191 1.00 93.62 87 LYS A O 1
ATOM 722 N N . ALA A 1 88 ? 4.328 0.063 -12.080 1.00 93.88 88 ALA A N 1
ATOM 723 C CA . ALA A 1 88 ? 5.525 -0.754 -11.903 1.00 93.88 88 ALA A CA 1
ATOM 724 C C . ALA A 1 88 ? 5.568 -1.949 -12.871 1.00 93.88 88 ALA A C 1
ATOM 726 O O . ALA A 1 88 ? 6.624 -2.238 -13.429 1.00 93.88 88 ALA A O 1
ATOM 727 N N . LYS A 1 89 ? 4.430 -2.620 -13.101 1.00 94.44 89 LYS A N 1
ATOM 728 C CA . LYS A 1 89 ? 4.319 -3.716 -14.077 1.00 94.44 89 LYS A CA 1
ATOM 729 C C . LYS A 1 89 ? 4.573 -3.233 -15.507 1.00 94.44 89 LYS A C 1
ATOM 731 O O . LYS A 1 89 ? 5.355 -3.868 -16.203 1.00 94.44 89 LYS A O 1
ATOM 736 N N . GLY A 1 90 ? 4.023 -2.081 -15.895 1.00 91.69 90 GLY A N 1
ATOM 737 C CA . GLY A 1 90 ? 4.291 -1.463 -17.199 1.00 91.69 90 GLY A CA 1
ATOM 738 C C . GLY A 1 90 ? 5.779 -1.175 -17.424 1.00 91.69 90 GLY A C 1
ATOM 739 O O . GLY A 1 90 ? 6.338 -1.603 -18.427 1.00 91.69 90 GLY A O 1
ATOM 740 N N . LEU A 1 91 ? 6.457 -0.570 -16.441 1.00 88.88 91 LEU A N 1
ATOM 741 C CA . LEU A 1 91 ? 7.905 -0.309 -16.514 1.00 88.88 91 LEU A CA 1
ATOM 742 C C . LEU A 1 91 ? 8.737 -1.595 -16.660 1.00 88.88 91 LEU A C 1
ATOM 744 O O . LEU A 1 91 ? 9.759 -1.614 -17.345 1.00 88.88 91 LEU A O 1
ATOM 748 N N . ILE A 1 92 ? 8.313 -2.684 -16.011 1.00 90.25 92 ILE A N 1
ATOM 749 C CA . ILE A 1 92 ? 8.964 -3.994 -16.139 1.00 90.25 92 ILE A CA 1
ATOM 750 C C . ILE A 1 92 ? 8.768 -4.575 -17.546 1.00 90.25 92 ILE A C 1
ATOM 752 O O . ILE A 1 92 ? 9.696 -5.183 -18.080 1.00 90.25 92 ILE A O 1
ATOM 756 N N . GLU A 1 93 ? 7.575 -4.431 -18.121 1.00 88.19 93 GLU A N 1
ATOM 757 C CA . GLU A 1 93 ? 7.246 -4.943 -19.455 1.00 88.19 93 GLU A CA 1
ATOM 758 C C . GLU A 1 93 ? 7.963 -4.166 -20.560 1.00 88.19 93 GLU A C 1
ATOM 760 O O . GLU A 1 93 ? 8.566 -4.789 -21.431 1.00 88.19 93 GLU A O 1
ATOM 765 N N . GLU A 1 94 ? 7.962 -2.832 -20.489 1.00 83.81 94 GLU A N 1
ATOM 766 C CA . GLU A 1 94 ? 8.666 -1.950 -21.432 1.00 83.81 94 GLU A CA 1
ATOM 767 C C . GLU A 1 94 ? 10.174 -2.195 -21.432 1.00 83.81 94 GLU A C 1
ATOM 769 O O . GLU A 1 94 ? 10.829 -2.113 -22.471 1.00 83.81 94 GLU A O 1
ATOM 774 N N . GLY A 1 95 ? 10.728 -2.507 -20.260 1.00 74.31 95 GLY A N 1
ATOM 775 C CA . GLY A 1 95 ? 12.151 -2.727 -20.113 1.00 74.31 95 GLY A CA 1
ATOM 776 C C . GLY A 1 95 ? 12.636 -4.156 -20.348 1.00 74.31 95 GLY A C 1
ATOM 777 O O . GLY A 1 95 ? 13.839 -4.396 -20.475 1.00 74.31 95 GLY A O 1
ATOM 778 N N . SER A 1 96 ? 11.727 -5.126 -20.388 1.00 62.41 96 SER A N 1
ATOM 779 C CA . SER A 1 96 ? 12.085 -6.497 -20.726 1.00 62.41 96 SER A CA 1
ATOM 780 C C . SER A 1 96 ? 12.387 -6.590 -22.226 1.00 62.41 96 SER A C 1
ATOM 782 O O . SER A 1 96 ? 11.634 -6.035 -23.027 1.00 62.41 96 SER A O 1
ATOM 784 N N . PRO A 1 97 ? 13.418 -7.343 -22.662 1.00 60.78 97 PRO A N 1
ATOM 785 C CA . PRO A 1 97 ? 13.536 -7.690 -24.074 1.00 60.78 97 PRO A CA 1
ATOM 786 C C . PRO A 1 97 ? 12.216 -8.328 -24.545 1.00 60.78 97 PRO A C 1
ATOM 788 O O . PRO A 1 97 ? 11.601 -9.074 -23.764 1.00 60.78 97 PRO A O 1
ATOM 791 N N . PRO A 1 98 ? 11.757 -8.040 -25.780 1.00 56.78 98 PRO A N 1
ATOM 792 C CA . PRO A 1 98 ? 10.505 -8.572 -26.292 1.00 56.78 98 PRO A CA 1
ATOM 793 C C . PRO A 1 98 ? 10.567 -10.091 -26.210 1.00 56.78 98 PRO A C 1
ATOM 795 O O . PRO A 1 98 ? 11.358 -10.743 -26.894 1.00 56.78 98 PRO A O 1
ATOM 798 N N . THR A 1 99 ? 9.751 -10.668 -25.333 1.00 50.69 99 THR A N 1
ATOM 799 C CA . THR A 1 99 ? 9.614 -12.118 -25.291 1.00 50.69 99 THR A CA 1
ATOM 800 C C . THR A 1 99 ? 9.010 -12.555 -26.626 1.00 50.69 99 THR A C 1
ATOM 802 O O . THR A 1 99 ? 8.058 -11.924 -27.103 1.00 50.69 99 THR A O 1
ATOM 805 N N . PRO A 1 100 ? 9.539 -13.604 -27.283 1.00 53.28 100 PRO A N 1
ATOM 806 C CA . PRO A 1 100 ? 8.876 -14.153 -28.450 1.00 53.28 100 PRO A CA 1
ATOM 807 C C . PRO A 1 100 ? 7.500 -14.628 -27.986 1.00 53.28 100 PRO A C 1
ATOM 809 O O . PRO A 1 100 ? 7.394 -15.557 -27.182 1.00 53.28 100 PRO A O 1
ATOM 812 N N . LYS A 1 101 ? 6.441 -13.951 -28.450 1.00 49.50 101 LYS A N 1
ATOM 813 C CA . LYS A 1 101 ? 5.057 -14.392 -28.263 1.00 49.50 101 LYS A CA 1
ATOM 814 C C . LYS A 1 101 ? 5.015 -15.845 -28.723 1.00 49.50 101 LYS A C 1
ATOM 816 O O . LYS A 1 101 ? 5.177 -16.096 -29.916 1.00 49.50 101 LYS A O 1
ATOM 821 N N . LYS A 1 102 ? 4.853 -16.800 -27.795 1.00 44.81 102 LYS A N 1
ATOM 822 C CA . LYS A 1 102 ? 4.618 -18.198 -28.175 1.00 44.81 102 LYS A CA 1
ATOM 823 C C . LYS A 1 102 ? 3.457 -18.174 -29.177 1.00 44.81 102 LYS A C 1
ATOM 825 O O . LYS A 1 102 ? 2.410 -17.619 -28.825 1.00 44.81 102 LYS A O 1
ATOM 830 N N . PRO A 1 103 ? 3.633 -18.672 -30.414 1.00 43.50 103 PRO A N 1
ATOM 831 C CA . PRO A 1 103 ? 2.536 -18.719 -31.364 1.00 43.50 103 PRO A CA 1
ATOM 832 C C . PRO A 1 103 ? 1.395 -19.479 -30.695 1.00 43.50 103 PRO A C 1
ATOM 834 O O . PRO A 1 103 ? 1.625 -20.511 -30.058 1.00 43.50 103 PRO A O 1
ATOM 837 N N . LYS A 1 104 ? 0.183 -18.917 -30.769 1.00 55.53 104 LYS A N 1
ATOM 838 C CA .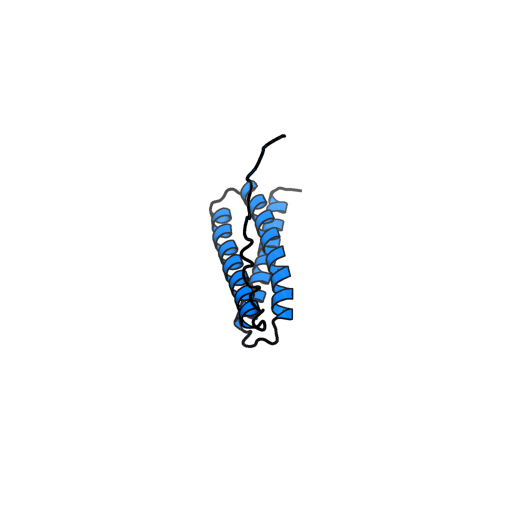 LYS A 1 104 ? -1.034 -19.615 -30.363 1.00 55.53 104 LYS A CA 1
ATOM 839 C C . LYS A 1 104 ? -1.036 -20.922 -31.144 1.00 55.53 104 LYS A C 1
ATOM 841 O O . LYS A 1 104 ? -1.186 -20.909 -32.361 1.00 55.53 104 LYS A O 1
ATOM 846 N N . HIS A 1 105 ? -0.749 -22.025 -30.464 1.00 49.03 105 HIS A N 1
ATOM 847 C CA . HIS A 1 105 ? -0.889 -23.337 -31.058 1.00 49.03 105 HIS A CA 1
ATOM 848 C C . HIS A 1 105 ? -2.397 -23.548 -31.147 1.00 49.03 105 HIS A C 1
ATOM 850 O O . HIS A 1 105 ? -3.030 -23.914 -30.154 1.00 49.03 105 HIS A O 1
ATOM 856 N N . ASP A 1 106 ? -2.980 -23.222 -32.301 1.00 54.94 106 ASP A N 1
ATOM 857 C CA . ASP A 1 106 ? -4.311 -23.689 -32.659 1.00 54.94 106 ASP A CA 1
ATOM 858 C C . ASP A 1 106 ? -4.247 -25.210 -32.541 1.00 54.94 106 ASP A C 1
ATOM 860 O O . ASP A 1 106 ? -3.607 -25.892 -33.340 1.00 54.94 106 ASP A O 1
ATOM 864 N N . SER A 1 107 ? -4.785 -25.733 -31.443 1.00 44.78 107 SER A N 1
ATOM 865 C CA . SER A 1 107 ? -4.930 -27.167 -31.252 1.00 44.78 107 SER A CA 1
ATOM 866 C C . SER A 1 107 ? -6.113 -27.580 -32.113 1.00 44.78 107 SER A C 1
ATOM 868 O O . SER A 1 107 ? -7.234 -27.160 -31.813 1.00 44.78 107 SER A O 1
ATOM 870 N N . PRO A 1 108 ? -5.921 -28.361 -33.188 1.00 47.06 108 PRO A N 1
ATOM 871 C CA . PRO A 1 108 ? -7.057 -28.877 -33.914 1.00 47.06 108 PRO A CA 1
ATOM 872 C C . PRO A 1 108 ? -7.696 -29.955 -33.034 1.00 47.06 108 PRO A C 1
ATOM 874 O O . PRO A 1 108 ? -7.110 -31.006 -32.776 1.00 47.06 108 PRO A O 1
ATOM 877 N N . ILE A 1 109 ? -8.904 -29.678 -32.542 1.00 54.03 109 ILE A N 1
ATOM 878 C CA . ILE A 1 109 ? -9.797 -30.707 -32.010 1.00 54.03 109 ILE A CA 1
ATOM 879 C C . ILE A 1 109 ? -10.172 -31.589 -33.206 1.00 54.03 109 ILE A C 1
ATOM 881 O O . ILE A 1 109 ? -11.068 -31.248 -33.975 1.00 54.03 109 ILE A O 1
ATOM 885 N N . ILE A 1 110 ? -9.454 -32.696 -33.406 1.00 45.62 110 ILE A N 1
ATOM 886 C CA . ILE A 1 110 ? -9.802 -33.693 -34.422 1.00 45.62 110 ILE A CA 1
ATOM 887 C C . ILE A 1 110 ? -10.565 -34.843 -33.759 1.00 45.62 110 ILE A C 1
ATOM 889 O O . ILE A 1 110 ? -10.001 -35.664 -33.044 1.00 45.62 110 ILE A O 1
ATOM 893 N N . ALA A 1 111 ? -11.860 -34.848 -34.082 1.00 44.50 111 ALA A N 1
ATOM 894 C CA . ALA A 1 111 ? -12.749 -35.982 -34.332 1.00 44.50 111 ALA A CA 1
ATOM 895 C C . ALA A 1 111 ? -13.106 -36.945 -33.181 1.00 44.50 111 ALA A C 1
ATOM 897 O O . ALA A 1 111 ? -12.490 -37.986 -32.975 1.00 44.50 111 ALA A O 1
ATOM 898 N N . ILE A 1 112 ? -14.266 -36.675 -32.575 1.00 48.19 112 ILE A N 1
ATOM 899 C CA . ILE A 1 112 ? -15.197 -37.712 -32.118 1.00 48.19 112 ILE A CA 1
ATOM 900 C C . ILE A 1 112 ? -16.059 -38.101 -33.328 1.00 48.19 112 ILE A C 1
ATOM 902 O O . ILE A 1 112 ? -16.950 -37.339 -33.695 1.00 48.19 112 ILE A O 1
ATOM 906 N N . PHE A 1 113 ? -15.822 -39.262 -33.948 1.00 45.16 113 PHE A N 1
ATOM 907 C CA . PHE A 1 113 ? -16.866 -39.986 -34.688 1.00 45.16 113 PHE A CA 1
ATOM 908 C C . PHE A 1 113 ? -16.461 -41.438 -34.976 1.00 45.16 113 PHE A C 1
ATOM 910 O O . PHE A 1 113 ? -15.381 -41.677 -35.507 1.00 45.16 113 PHE A O 1
ATOM 917 N N . GLY A 1 114 ? -17.364 -42.390 -34.707 1.00 35.44 114 GLY A N 1
ATOM 918 C CA . GLY A 1 114 ? -17.339 -43.700 -35.370 1.00 35.44 114 GLY A CA 1
ATOM 919 C C . GLY A 1 114 ? -17.448 -44.931 -34.473 1.00 35.44 114 GLY A C 1
ATOM 920 O O . GLY A 1 114 ? -16.540 -45.752 -34.444 1.00 35.44 114 GLY A O 1
ATOM 921 N N . ALA A 1 115 ? -18.593 -45.118 -33.816 1.00 45.91 115 ALA A N 1
ATOM 922 C CA . ALA A 1 115 ? -19.047 -46.455 -33.451 1.00 45.91 115 ALA A CA 1
ATOM 923 C C . ALA A 1 115 ? -19.462 -47.223 -34.720 1.00 45.91 115 ALA A C 1
ATOM 925 O O . ALA A 1 115 ? -20.324 -46.748 -35.461 1.00 45.91 115 ALA A O 1
ATOM 926 N N . LYS A 1 116 ? -18.924 -48.429 -34.933 1.00 49.84 116 LYS A N 1
ATOM 927 C CA . LYS A 1 116 ? -19.714 -49.565 -35.431 1.00 49.84 116 LYS A CA 1
ATOM 928 C C . LYS A 1 116 ? -18.986 -50.883 -35.175 1.00 49.84 116 LYS A C 1
ATOM 930 O O . LYS A 1 116 ? -17.922 -51.137 -35.728 1.00 49.84 116 LYS A O 1
ATOM 935 N N . HIS A 1 117 ? -19.600 -51.686 -34.316 1.00 45.75 117 HIS A N 1
ATOM 936 C CA . HIS A 1 117 ? -19.299 -53.094 -34.119 1.00 45.75 117 HIS A CA 1
ATOM 937 C C . HIS A 1 117 ? -19.556 -53.878 -35.413 1.00 45.75 117 HIS A C 1
ATOM 939 O O . HIS A 1 117 ? -20.567 -53.647 -36.084 1.00 45.75 117 HIS A O 1
ATOM 945 N N . GLY A 1 118 ? -18.639 -54.792 -35.717 1.00 53.62 118 GLY A N 1
ATOM 946 C CA . GLY A 1 118 ? -18.832 -55.964 -36.566 1.00 53.62 118 GLY A CA 1
ATOM 947 C C . GLY A 1 118 ? -18.495 -57.202 -35.752 1.00 53.62 118 GLY A C 1
ATOM 948 O O . GLY A 1 118 ? -17.672 -57.059 -34.816 1.00 53.62 118 GLY A O 1
#

Sequence (118 aa):
MSTEQRIKEIKARRAQIKAALTRFTNFISDVMNVENIVEIKTRLGKIELFFNEFDTLQSELEFIDETELVTSTRNDLENQFYKVIAKAKGLIEEGSPPTPKKPKHDSPIIAIFGAKHG

pLDDT: mean 82.39, std 18.27, range [35.44, 98.0]

Radius of gyration: 23.14 Å; chains: 1; bounding box: 38×65×61 Å